Protein AF-A0A6L8EKT5-F1 (afdb_monomer_lite)

Sequence (145 aa):
MADVAFDTLKMAQGLKDSGMEDKQAEAVVILMHDAINERVATRTDLTTTESALRGDMEKMESALRGDMEKMEMSLRGDMEKMEFALRGDMKKMEMALRGDMEKMEISLRGDMEKMELRMTVKFFLIQASFSALLFAALRLFLLPA

Structure (mmCIF, N/CA/C/O backbone):
data_AF-A0A6L8EKT5-F1
#
_entry.id   AF-A0A6L8EKT5-F1
#
loop_
_atom_site.group_PDB
_atom_site.id
_atom_site.type_symbol
_atom_site.label_atom_id
_atom_site.label_alt_id
_atom_site.label_comp_id
_atom_site.label_asym_id
_atom_site.label_entity_id
_atom_site.label_seq_id
_atom_site.pdbx_PDB_ins_code
_atom_site.Cartn_x
_atom_site.Cartn_y
_atom_site.Cartn_z
_atom_site.occupancy
_atom_site.B_iso_or_equiv
_atom_site.auth_seq_id
_atom_site.auth_comp_id
_atom_site.auth_asym_id
_atom_site.auth_atom_id
_atom_site.pdbx_PDB_model_num
ATOM 1 N N . MET A 1 1 ? -22.946 -10.008 54.531 1.00 39.75 1 MET A N 1
ATOM 2 C CA . MET A 1 1 ? -23.003 -8.609 54.064 1.00 39.75 1 MET A CA 1
ATOM 3 C C . MET A 1 1 ? -24.383 -8.108 54.417 1.00 39.75 1 MET A C 1
ATOM 5 O O . MET A 1 1 ? -25.338 -8.775 54.050 1.00 39.75 1 MET A O 1
ATOM 9 N N . ALA A 1 2 ? -24.475 -7.073 55.249 1.00 39.66 2 ALA A N 1
ATOM 10 C CA . ALA A 1 2 ? -25.761 -6.582 55.716 1.00 39.66 2 ALA A CA 1
ATOM 11 C C . ALA A 1 2 ? -26.431 -5.843 54.558 1.00 39.66 2 ALA A C 1
ATOM 13 O O . ALA A 1 2 ? -26.010 -4.745 54.192 1.00 39.66 2 ALA A O 1
ATOM 14 N N . ASP A 1 3 ? -27.437 -6.489 53.975 1.00 55.38 3 ASP A N 1
ATOM 15 C CA . ASP A 1 3 ? -28.568 -5.785 53.389 1.00 55.38 3 ASP A CA 1
ATOM 16 C C . ASP A 1 3 ? -28.992 -4.692 54.379 1.00 55.38 3 ASP A C 1
ATOM 18 O O . ASP A 1 3 ? -28.852 -4.894 55.594 1.00 55.38 3 ASP A O 1
ATOM 22 N N . VAL A 1 4 ? -29.410 -3.517 53.912 1.00 57.09 4 VAL A N 1
ATOM 23 C CA . VAL A 1 4 ? -29.875 -2.474 54.834 1.00 57.09 4 VAL A CA 1
ATOM 24 C C . VAL A 1 4 ? -31.168 -3.005 55.438 1.00 57.09 4 VAL A C 1
ATOM 26 O O . VAL A 1 4 ? -32.243 -2.822 54.883 1.00 57.09 4 VAL A O 1
ATOM 29 N N . ALA A 1 5 ? -31.043 -3.745 56.540 1.00 62.59 5 ALA A N 1
ATOM 30 C CA . ALA A 1 5 ? -32.146 -4.357 57.245 1.00 62.59 5 ALA A CA 1
ATOM 31 C C . ALA A 1 5 ? -32.936 -3.210 57.861 1.00 62.59 5 ALA A C 1
ATOM 33 O O . ALA A 1 5 ? -32.621 -2.702 58.939 1.00 62.59 5 ALA A O 1
ATOM 34 N N . PHE A 1 6 ? -33.897 -2.730 57.084 1.00 73.00 6 PHE A N 1
ATOM 35 C CA . PHE A 1 6 ? -34.780 -1.659 57.468 1.00 73.00 6 PHE A CA 1
ATOM 36 C C . PHE A 1 6 ? -35.702 -2.219 58.545 1.00 73.00 6 PHE A C 1
ATOM 38 O O . PHE A 1 6 ? -36.606 -3.003 58.258 1.00 73.00 6 PHE A O 1
ATOM 45 N N . ASP A 1 7 ? -35.413 -1.885 59.801 1.00 86.00 7 ASP A N 1
ATOM 46 C CA . ASP A 1 7 ? -36.186 -2.346 60.950 1.00 86.00 7 ASP A CA 1
ATOM 47 C C . ASP A 1 7 ? -37.523 -1.597 60.991 1.00 86.00 7 ASP A C 1
ATOM 49 O O . ASP A 1 7 ? -37.694 -0.570 61.656 1.00 86.00 7 ASP A O 1
ATOM 53 N N . THR A 1 8 ? -38.467 -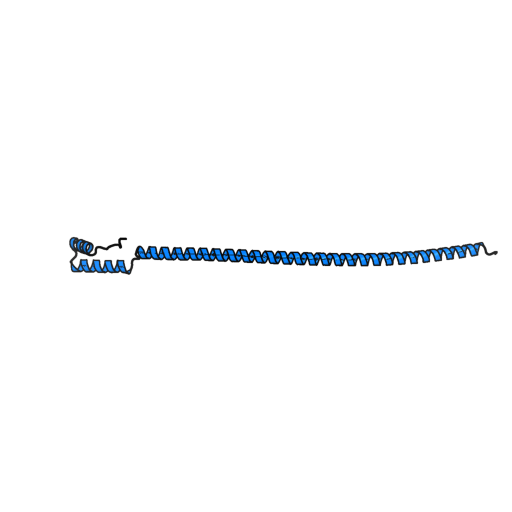2.110 60.204 1.00 87.50 8 THR A N 1
ATOM 54 C CA . THR A 1 8 ? -39.830 -1.593 60.073 1.00 87.50 8 THR A CA 1
ATOM 55 C C . THR A 1 8 ? -40.544 -1.553 61.421 1.00 87.50 8 THR A C 1
ATOM 57 O O . THR A 1 8 ? -41.332 -0.644 61.672 1.00 87.50 8 THR A O 1
ATOM 60 N N . LEU A 1 9 ? -40.225 -2.477 62.330 1.00 87.44 9 LEU A N 1
ATOM 61 C CA . LEU A 1 9 ? -40.853 -2.575 63.642 1.00 87.44 9 LEU A CA 1
ATOM 62 C C . LEU A 1 9 ? -40.366 -1.462 64.577 1.00 87.44 9 LEU A C 1
ATOM 64 O O . LEU A 1 9 ? -41.184 -0.766 65.182 1.00 87.44 9 LEU A O 1
ATOM 68 N N . LYS A 1 10 ? -39.053 -1.216 64.619 1.00 90.31 10 LYS A N 1
ATOM 69 C CA . LYS A 1 10 ? -38.467 -0.092 65.365 1.00 90.31 10 LYS A CA 1
ATOM 70 C C . LYS A 1 10 ? -38.905 1.265 64.807 1.00 90.31 10 LYS A C 1
ATOM 72 O O . LYS A 1 10 ? -39.110 2.208 65.570 1.00 90.31 10 LYS A O 1
ATOM 77 N N . MET A 1 11 ? -39.083 1.373 63.491 1.00 89.19 11 MET A N 1
ATOM 78 C CA . MET A 1 11 ? -39.571 2.600 62.857 1.00 89.19 11 MET A CA 1
ATOM 79 C C . MET A 1 11 ? -41.054 2.856 63.152 1.00 89.19 11 MET A C 1
ATOM 81 O O . MET A 1 11 ? -41.420 3.979 63.497 1.00 89.19 11 MET A O 1
ATOM 85 N N . ALA A 1 12 ? -41.895 1.820 63.092 1.00 92.50 12 ALA A N 1
ATOM 86 C CA . ALA A 1 12 ? -43.304 1.924 63.462 1.00 92.50 12 ALA A CA 1
ATOM 87 C C . ALA A 1 12 ? -43.462 2.318 64.938 1.00 92.50 12 ALA A C 1
ATOM 89 O O . ALA A 1 12 ? -44.277 3.180 65.253 1.00 92.50 12 ALA A O 1
ATOM 90 N N . GLN A 1 13 ? -42.645 1.750 65.833 1.00 92.50 13 GLN A N 1
ATOM 91 C CA . GLN A 1 13 ? -42.602 2.136 67.249 1.00 92.50 13 GLN A CA 1
ATOM 92 C C . GLN A 1 13 ? -42.200 3.603 67.438 1.00 92.50 13 GLN A C 1
ATOM 94 O O . GLN A 1 13 ? -42.896 4.329 68.137 1.00 92.50 13 GLN A O 1
ATOM 99 N N . GLY A 1 14 ?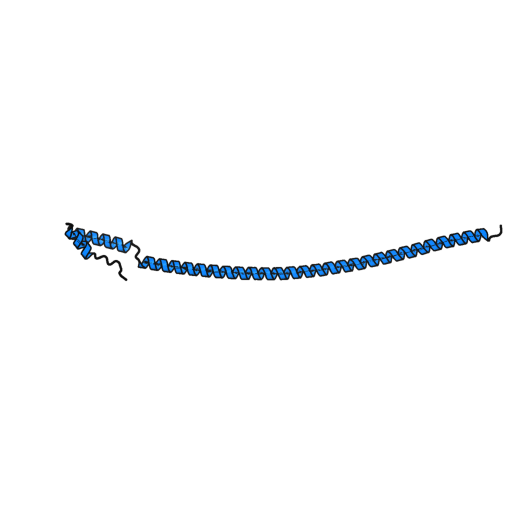 -41.162 4.083 66.746 1.00 93.44 14 GLY A N 1
ATOM 100 C CA . GLY A 1 14 ? -40.757 5.491 66.827 1.00 93.44 14 GLY A CA 1
ATOM 101 C C . GLY A 1 14 ? -41.839 6.478 66.363 1.00 93.44 14 GLY A C 1
ATOM 102 O O . GLY A 1 14 ? -41.986 7.555 66.942 1.00 93.44 14 GLY A O 1
ATOM 103 N N . LEU A 1 15 ? -42.633 6.114 65.348 1.00 93.44 15 LEU A N 1
ATOM 104 C CA . LEU A 1 15 ? -43.777 6.919 64.900 1.00 93.44 15 LEU A CA 1
ATOM 105 C C . LEU A 1 15 ? -44.906 6.938 65.942 1.00 93.44 15 LEU A C 1
ATOM 107 O O . LEU A 1 15 ? -45.470 8.001 66.209 1.00 93.44 15 LEU A O 1
ATOM 111 N N . LYS A 1 16 ? -45.194 5.791 66.568 1.00 94.06 16 LYS A N 1
ATOM 112 C CA . LYS A 1 16 ? -46.181 5.667 67.654 1.00 94.06 16 LYS A CA 1
ATOM 113 C C . LYS A 1 16 ? -45.773 6.501 68.875 1.00 94.06 16 LYS A C 1
ATOM 115 O O . LYS A 1 16 ? -46.576 7.283 69.379 1.00 94.06 16 LYS A O 1
ATOM 120 N N . ASP A 1 17 ? -44.502 6.436 69.270 1.00 94.19 17 ASP A N 1
ATOM 121 C CA . ASP A 1 17 ? -43.932 7.229 70.372 1.00 94.19 17 ASP A CA 1
ATOM 122 C C . ASP A 1 17 ? -43.955 8.743 70.090 1.00 94.19 17 ASP A C 1
ATOM 124 O O . ASP A 1 17 ? -43.977 9.559 71.011 1.00 94.19 17 ASP A O 1
ATOM 128 N N . SER A 1 18 ? -44.005 9.129 68.811 1.00 92.56 18 SER A N 1
ATOM 129 C CA . SER A 1 18 ? -44.142 10.521 68.360 1.00 92.56 18 SER A CA 1
ATOM 130 C C . SER A 1 18 ? -45.599 11.011 68.314 1.00 92.56 18 SER A C 1
ATOM 132 O O . SER A 1 18 ? -45.852 12.140 67.891 1.00 92.56 18 SER A O 1
ATOM 134 N N . GLY A 1 19 ? -46.560 10.187 68.747 1.00 91.75 19 GLY A N 1
ATOM 135 C CA . GLY A 1 19 ? -47.983 10.530 68.825 1.00 91.75 19 GLY A CA 1
ATOM 136 C C . GLY A 1 19 ? -48.810 10.167 67.587 1.00 91.75 19 GLY A C 1
ATOM 137 O O . GLY A 1 19 ? -49.950 10.616 67.473 1.00 91.75 19 GLY A O 1
ATOM 138 N N . MET A 1 20 ? -48.264 9.375 66.659 1.00 93.69 20 MET A N 1
ATOM 139 C CA . MET A 1 20 ? -48.987 8.888 65.480 1.00 93.69 20 MET A CA 1
ATOM 140 C C . MET A 1 20 ? -49.854 7.668 65.835 1.00 93.69 20 MET A C 1
ATOM 142 O O . MET A 1 20 ? -49.422 6.795 66.584 1.00 93.69 20 MET A O 1
ATOM 146 N N . GLU A 1 21 ? -51.077 7.582 65.301 1.00 93.44 21 GLU A N 1
ATOM 147 C CA . GLU A 1 21 ? -51.971 6.443 65.564 1.00 93.44 21 GLU A CA 1
ATOM 148 C C . GLU A 1 21 ? -51.395 5.137 64.984 1.00 93.44 21 GLU A C 1
ATOM 150 O O . GLU A 1 21 ? -50.845 5.136 63.880 1.00 93.44 21 GLU A O 1
ATOM 155 N N . ASP A 1 22 ? -51.579 4.014 65.689 1.00 90.56 22 ASP A N 1
ATOM 156 C CA . ASP A 1 22 ? -51.044 2.685 65.343 1.00 90.56 22 ASP A CA 1
ATOM 157 C C . ASP A 1 22 ? -51.182 2.326 63.855 1.00 90.56 22 ASP A C 1
ATOM 159 O O . ASP A 1 22 ? -50.199 1.985 63.195 1.00 90.56 22 ASP A O 1
ATOM 163 N N . LYS A 1 23 ? -52.393 2.470 63.303 1.00 91.56 23 LYS A N 1
ATOM 164 C CA . LYS A 1 23 ? -52.688 2.133 61.902 1.00 91.56 23 LYS A CA 1
ATOM 165 C C . LYS A 1 23 ? -52.007 3.067 60.905 1.00 91.56 23 LYS A C 1
ATOM 167 O O . LYS A 1 23 ? -51.650 2.643 59.809 1.00 91.56 23 LYS A O 1
ATOM 172 N N . GLN A 1 24 ? -51.851 4.341 61.261 1.00 91.44 24 GLN A N 1
ATOM 173 C CA . GLN A 1 24 ? -51.200 5.326 60.401 1.00 91.44 24 GLN A CA 1
ATOM 174 C C . GLN A 1 24 ? -49.684 5.112 60.385 1.00 91.44 24 GLN A C 1
ATOM 176 O O . GLN A 1 24 ? -49.080 5.151 59.314 1.00 91.44 24 GLN A O 1
ATOM 181 N N . ALA A 1 25 ? -49.082 4.835 61.545 1.00 92.88 25 ALA A N 1
ATOM 182 C CA . ALA A 1 25 ? -47.662 4.511 61.662 1.00 92.88 25 ALA A CA 1
ATOM 183 C C . ALA A 1 25 ? -47.294 3.270 60.829 1.00 92.88 25 ALA A C 1
ATOM 185 O O . ALA A 1 25 ? -46.314 3.288 60.086 1.00 92.88 25 ALA A O 1
ATOM 186 N N . GLU A 1 26 ? -48.115 2.219 60.893 1.00 91.00 26 GLU A N 1
ATOM 187 C CA . GLU A 1 26 ? -47.926 1.000 60.096 1.00 91.00 26 GLU A CA 1
ATOM 188 C C . GLU A 1 26 ? -48.065 1.266 58.592 1.00 91.00 26 GLU A C 1
ATOM 190 O O . GLU A 1 26 ? -47.206 0.850 57.814 1.00 91.00 26 GLU A O 1
ATOM 195 N N . ALA A 1 27 ? -49.086 2.024 58.176 1.00 92.62 27 ALA A N 1
ATOM 196 C CA . ALA A 1 27 ? -49.284 2.373 56.770 1.00 92.62 27 ALA A CA 1
ATOM 197 C C . ALA A 1 27 ? -48.105 3.173 56.186 1.00 92.62 27 ALA A C 1
ATOM 199 O O . ALA A 1 27 ? -47.679 2.910 55.062 1.00 92.62 27 ALA A O 1
ATOM 200 N N . VAL A 1 28 ? -47.544 4.122 56.943 1.00 91.12 28 VAL A N 1
ATOM 201 C CA . VAL A 1 28 ? -46.387 4.917 56.498 1.00 91.12 28 VAL A CA 1
ATOM 202 C C . VAL A 1 28 ? -45.136 4.058 56.351 1.00 91.12 28 VAL A C 1
ATOM 204 O O . VAL A 1 28 ? -44.430 4.183 55.352 1.00 91.12 28 VAL A O 1
ATOM 207 N N . VAL A 1 29 ? -44.866 3.173 57.312 1.00 91.25 29 VAL A N 1
ATOM 208 C CA . VAL A 1 29 ? -43.688 2.297 57.259 1.00 91.25 29 VAL A CA 1
ATOM 209 C C . VAL A 1 29 ? -43.775 1.317 56.096 1.00 91.25 29 VAL A C 1
ATOM 211 O O . VAL A 1 29 ? -42.769 1.117 55.424 1.00 91.25 29 VAL A O 1
ATOM 214 N N . ILE A 1 30 ? -44.956 0.753 55.819 1.00 89.00 30 ILE A N 1
ATOM 215 C CA . ILE A 1 30 ? -45.167 -0.130 54.662 1.00 89.00 30 ILE A CA 1
ATOM 216 C C . ILE A 1 30 ? -44.905 0.634 53.361 1.00 89.00 30 ILE A C 1
ATOM 218 O O . ILE A 1 30 ? -44.078 0.212 52.561 1.00 89.00 30 ILE A O 1
ATOM 222 N N . LEU A 1 31 ? -45.520 1.809 53.189 1.00 88.44 31 LEU A N 1
ATOM 223 C CA . LEU A 1 31 ? -45.323 2.623 51.986 1.00 88.44 31 LEU A CA 1
ATOM 224 C C . LEU A 1 31 ? -43.859 3.048 51.796 1.00 88.44 31 LEU A C 1
ATOM 226 O O . LEU A 1 31 ? -43.375 3.087 50.666 1.00 88.44 31 LEU A O 1
ATOM 230 N N . MET A 1 32 ? -43.141 3.364 52.879 1.00 86.50 32 MET A N 1
ATOM 231 C CA . MET A 1 32 ? -41.710 3.679 52.813 1.00 86.50 32 MET A CA 1
ATOM 232 C C . MET A 1 32 ? -40.856 2.448 52.510 1.00 86.50 32 MET A C 1
ATOM 234 O O . MET A 1 32 ? -39.914 2.556 51.730 1.00 86.50 32 MET A O 1
ATOM 238 N N . HIS A 1 33 ? -41.174 1.294 53.097 1.00 85.62 33 HIS A N 1
ATOM 239 C CA . HIS A 1 33 ? -40.472 0.039 52.840 1.00 85.62 33 HIS A CA 1
ATOM 240 C C . HIS A 1 33 ? -40.597 -0.373 51.370 1.00 85.62 33 HIS A C 1
ATOM 242 O O . HIS A 1 33 ? -39.583 -0.632 50.723 1.00 85.62 33 HIS A O 1
ATOM 248 N N . ASP A 1 34 ? -41.813 -0.336 50.825 1.00 84.62 34 ASP A N 1
ATOM 249 C CA . ASP A 1 34 ? -42.084 -0.659 49.424 1.00 84.62 34 ASP A CA 1
ATOM 250 C C . ASP A 1 34 ? -41.387 0.342 48.491 1.00 84.62 34 ASP A C 1
ATOM 252 O O . ASP A 1 34 ? -40.679 -0.045 47.562 1.00 84.62 34 ASP A O 1
ATOM 256 N N . ALA A 1 35 ? -41.490 1.646 48.782 1.00 84.06 35 ALA A N 1
ATOM 257 C CA . ALA A 1 35 ? -40.839 2.680 47.980 1.00 84.06 35 ALA A CA 1
ATOM 258 C C . ALA A 1 35 ? -39.306 2.561 47.967 1.00 84.06 35 ALA A C 1
ATOM 260 O O . ALA A 1 35 ? -38.686 2.871 46.949 1.00 84.06 35 ALA A O 1
ATOM 261 N N . ILE A 1 36 ? -38.689 2.135 49.073 1.00 81.62 36 ILE A N 1
ATOM 262 C CA . ILE A 1 36 ? -37.238 1.939 49.163 1.00 81.62 36 ILE A CA 1
ATOM 263 C C . ILE A 1 36 ? -36.827 0.666 48.418 1.00 81.62 36 ILE A C 1
ATOM 265 O O . ILE A 1 36 ? -35.929 0.726 47.582 1.00 81.62 36 ILE A O 1
ATOM 269 N N . ASN A 1 37 ? -37.499 -0.459 48.659 1.00 81.12 37 ASN A N 1
ATOM 270 C CA . ASN A 1 37 ? -37.101 -1.744 48.083 1.00 81.12 37 ASN A CA 1
ATOM 271 C C . ASN A 1 37 ? -37.378 -1.858 46.581 1.00 81.12 37 ASN A C 1
ATOM 273 O O . ASN A 1 37 ? -36.631 -2.534 45.880 1.00 81.12 37 ASN A O 1
ATOM 277 N N . GLU A 1 38 ? -38.423 -1.206 46.066 1.00 80.12 38 GLU A N 1
ATOM 278 C CA . GLU A 1 38 ? -38.765 -1.297 44.642 1.00 80.12 38 GLU A CA 1
ATOM 279 C C . GLU A 1 38 ? -38.038 -0.272 43.763 1.00 80.12 38 GLU A C 1
ATOM 281 O O . GLU A 1 38 ? -37.941 -0.465 42.550 1.00 80.12 38 GLU A O 1
ATOM 286 N N . ARG A 1 39 ? -37.561 0.847 44.327 1.00 75.88 39 ARG A N 1
ATOM 287 C CA . ARG A 1 39 ? -37.053 1.981 43.527 1.00 75.88 39 ARG A CA 1
ATOM 288 C C . ARG A 1 39 ? -35.598 2.347 43.777 1.00 75.88 39 ARG A C 1
ATOM 290 O O . ARG A 1 39 ? -35.045 3.121 42.994 1.00 75.88 39 ARG A O 1
ATOM 297 N N . VAL A 1 40 ? -34.977 1.846 44.843 1.00 84.00 40 VAL A N 1
ATOM 298 C CA . VAL A 1 40 ? -33.590 2.183 45.183 1.00 84.00 40 VAL A CA 1
ATOM 299 C C . VAL A 1 40 ? -32.670 1.051 44.745 1.00 84.00 40 VAL A C 1
ATOM 301 O O . VAL A 1 40 ? -32.812 -0.083 45.189 1.00 84.00 40 VAL A O 1
ATOM 304 N N . ALA A 1 41 ? -31.695 1.370 43.892 1.00 83.81 41 ALA A N 1
ATOM 305 C CA . ALA A 1 41 ? -30.642 0.427 43.534 1.00 83.81 41 ALA A CA 1
ATOM 306 C C . ALA A 1 41 ? -29.835 0.041 44.781 1.00 83.81 41 ALA A C 1
ATOM 308 O O . ALA A 1 41 ? -29.342 0.901 45.518 1.00 83.81 41 ALA A O 1
ATOM 309 N N . THR A 1 42 ? -29.684 -1.259 45.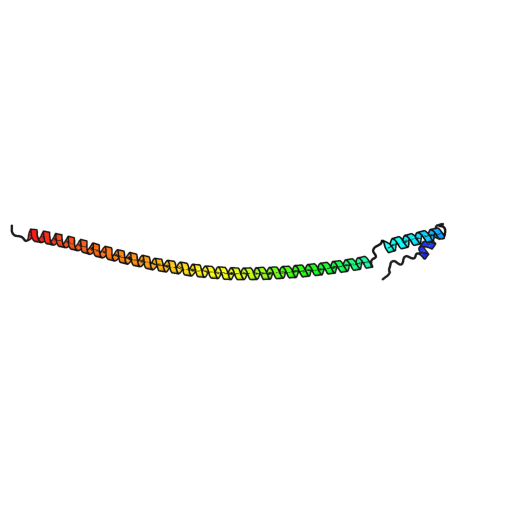007 1.00 84.94 42 THR A N 1
ATOM 310 C CA . THR A 1 42 ? -28.932 -1.788 46.140 1.00 84.94 42 THR A CA 1
ATOM 311 C C . THR A 1 42 ? -27.432 -1.729 45.871 1.00 84.94 42 THR A C 1
ATOM 313 O O . THR A 1 42 ? -26.957 -1.608 44.738 1.00 84.94 42 THR A O 1
ATOM 316 N N . ARG A 1 43 ? -26.635 -1.888 46.932 1.00 86.44 43 ARG A N 1
ATOM 317 C CA . ARG A 1 43 ? -25.182 -2.040 46.791 1.00 86.44 43 ARG A CA 1
ATOM 318 C C . ARG A 1 43 ? -24.821 -3.233 45.898 1.00 86.44 43 ARG A C 1
ATOM 320 O O . ARG A 1 43 ? -23.846 -3.150 45.160 1.00 86.44 43 ARG A O 1
ATOM 327 N N . THR A 1 44 ? -25.614 -4.303 45.940 1.00 87.81 44 THR A N 1
ATOM 328 C CA . THR A 1 44 ? -25.431 -5.491 45.098 1.00 87.81 44 THR A CA 1
ATOM 329 C C . THR A 1 44 ? -25.627 -5.160 43.619 1.00 87.81 44 THR A C 1
ATOM 331 O O . THR A 1 44 ? -24.791 -5.549 42.799 1.00 87.81 44 THR A O 1
ATOM 334 N N . ASP A 1 45 ? -26.657 -4.380 43.279 1.00 89.75 45 ASP A N 1
ATOM 335 C CA . ASP A 1 45 ? -26.926 -3.945 41.900 1.00 89.75 45 ASP A CA 1
ATOM 336 C C . ASP A 1 45 ? -25.772 -3.102 41.353 1.00 89.75 45 ASP A C 1
ATOM 338 O O . ASP A 1 45 ? -25.296 -3.322 40.235 1.00 89.75 45 ASP A O 1
ATOM 342 N N . LEU A 1 46 ? -25.252 -2.187 42.177 1.00 92.44 46 LEU A N 1
ATOM 343 C CA . LEU A 1 46 ? -24.089 -1.370 41.829 1.00 92.44 46 LEU A CA 1
ATOM 344 C C . LEU A 1 46 ? -22.834 -2.226 41.623 1.00 92.44 46 LEU A C 1
ATOM 346 O O . LEU A 1 46 ? -22.146 -2.070 40.622 1.00 92.44 46 LEU A O 1
ATOM 350 N N . THR A 1 47 ? -22.553 -3.185 42.510 1.00 94.38 47 THR A N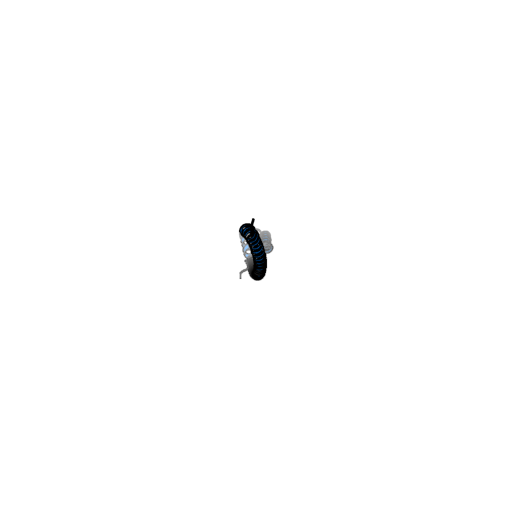 1
ATOM 351 C CA . THR A 1 47 ? -21.382 -4.069 42.340 1.00 94.38 47 THR A CA 1
ATOM 352 C C . THR A 1 47 ? -21.507 -4.990 41.126 1.00 94.38 47 THR A C 1
ATOM 354 O O . THR A 1 47 ? -20.509 -5.303 40.473 1.00 94.38 47 THR A O 1
ATOM 357 N N . THR A 1 48 ? -22.730 -5.409 40.794 1.00 95.56 48 THR A N 1
ATOM 358 C CA . THR A 1 48 ? -23.001 -6.256 39.627 1.00 95.56 48 THR A CA 1
ATOM 359 C C . THR A 1 48 ? -22.806 -5.466 38.337 1.00 95.56 48 THR A C 1
ATOM 361 O O . THR A 1 48 ? -22.136 -5.938 37.420 1.00 95.56 48 THR A O 1
ATOM 364 N N . THR A 1 49 ? -23.324 -4.237 38.283 1.00 96.75 49 THR A N 1
ATOM 365 C CA . THR A 1 49 ? -23.136 -3.340 37.135 1.00 96.75 49 THR A CA 1
ATOM 366 C C . THR A 1 49 ? -21.680 -2.902 36.977 1.00 96.75 49 THR A C 1
ATOM 368 O O . THR A 1 49 ? -21.167 -2.937 35.862 1.00 96.75 49 THR A O 1
ATOM 371 N N . GLU A 1 50 ? -20.969 -2.589 38.065 1.00 97.38 50 GLU A N 1
ATOM 372 C CA . GLU A 1 50 ? -19.527 -2.303 38.040 1.00 97.38 50 GLU A CA 1
ATOM 373 C C . GLU A 1 50 ? -18.730 -3.483 37.464 1.00 97.38 50 GLU A C 1
ATOM 375 O O . GLU A 1 50 ? -17.884 -3.301 36.586 1.00 97.38 50 GLU A O 1
ATOM 380 N N . SER A 1 51 ? -19.033 -4.704 37.912 1.00 97.31 51 SER A N 1
ATOM 381 C CA . SER A 1 51 ? -18.360 -5.915 37.430 1.00 97.31 51 SER A CA 1
ATOM 382 C C . SER A 1 51 ? -18.634 -6.170 35.946 1.00 97.31 51 SER A C 1
ATOM 384 O O . SER A 1 51 ? -17.714 -6.516 35.204 1.00 97.31 51 SER A O 1
ATOM 386 N N . ALA A 1 52 ? -19.875 -5.962 35.493 1.00 98.00 52 ALA A N 1
ATOM 387 C CA . ALA A 1 52 ? -20.237 -6.084 34.083 1.00 98.00 52 ALA A CA 1
ATOM 388 C C . ALA A 1 52 ? -19.486 -5.061 33.215 1.00 98.00 52 ALA A C 1
ATOM 390 O O . ALA A 1 52 ? -18.872 -5.436 32.218 1.00 98.00 52 ALA A O 1
ATOM 391 N N . LEU A 1 53 ? -19.454 -3.792 33.639 1.00 98.31 53 LEU A N 1
ATOM 392 C CA . LEU A 1 53 ? -18.734 -2.728 32.935 1.00 98.31 53 LEU A CA 1
ATOM 393 C C . LEU A 1 53 ? -17.229 -2.994 32.868 1.00 98.31 53 LEU A C 1
ATOM 395 O O . LEU A 1 53 ? -16.618 -2.777 31.822 1.00 98.31 53 LEU A O 1
ATOM 399 N N . ARG A 1 54 ? -16.621 -3.494 33.952 1.00 98.25 54 ARG A N 1
ATOM 400 C CA . ARG A 1 54 ? -15.210 -3.900 33.935 1.00 98.25 54 ARG A CA 1
ATOM 401 C C . ARG A 1 54 ? -14.971 -5.018 32.920 1.00 98.25 54 ARG A C 1
ATOM 403 O O . ARG A 1 54 ? -14.047 -4.906 32.121 1.00 98.25 54 ARG A O 1
ATOM 410 N N . GLY A 1 55 ? -15.826 -6.040 32.903 1.00 98.38 55 GLY A N 1
ATOM 411 C CA . GLY A 1 55 ? -15.723 -7.129 31.931 1.00 98.38 55 GLY A CA 1
ATOM 412 C C . GLY A 1 55 ? -15.864 -6.655 30.481 1.00 98.38 55 GLY A C 1
ATOM 413 O O . GLY A 1 55 ? -15.146 -7.126 29.600 1.00 98.38 55 GLY A O 1
ATOM 414 N N . ASP A 1 56 ? -16.750 -5.697 30.213 1.00 98.56 56 ASP A N 1
ATOM 415 C CA . ASP A 1 56 ? -16.911 -5.140 28.869 1.00 98.56 56 ASP A CA 1
ATOM 416 C C . ASP A 1 56 ? -15.722 -4.261 28.451 1.00 98.56 56 ASP A C 1
ATOM 418 O O . ASP A 1 56 ? -15.296 -4.326 27.294 1.00 98.56 56 ASP A O 1
ATOM 422 N N . MET A 1 57 ? -15.116 -3.517 29.383 1.00 98.44 57 MET A N 1
ATOM 423 C CA . MET A 1 57 ? -13.865 -2.792 29.127 1.00 98.44 57 MET A CA 1
ATOM 424 C C . MET A 1 57 ? -12.704 -3.741 28.804 1.00 98.44 57 MET A C 1
ATOM 426 O O . MET A 1 57 ? -11.982 -3.503 27.838 1.00 98.44 57 MET A O 1
ATOM 430 N N . GLU A 1 58 ? -12.550 -4.843 29.541 1.00 98.44 58 GLU A N 1
ATOM 431 C CA . GLU A 1 58 ? -11.504 -5.848 29.284 1.00 98.44 58 GLU A CA 1
ATOM 432 C C . GLU A 1 58 ? -11.664 -6.514 27.906 1.00 98.44 58 GLU A C 1
ATOM 434 O O . GLU A 1 58 ? -10.685 -6.713 27.175 1.00 98.44 58 GLU A O 1
ATOM 439 N N . LYS A 1 59 ? -12.907 -6.819 27.505 1.00 98.44 59 LYS A N 1
ATOM 440 C CA . LYS A 1 59 ? -13.205 -7.328 26.155 1.00 98.44 59 LYS A CA 1
ATOM 441 C C . LYS A 1 59 ? -12.851 -6.307 25.080 1.00 98.44 59 LYS A C 1
ATOM 443 O O . LYS A 1 59 ? -12.274 -6.684 24.061 1.00 98.44 59 LYS A O 1
ATOM 448 N N . MET A 1 60 ? -13.189 -5.035 25.295 1.00 98.56 60 MET A N 1
ATOM 449 C CA . MET A 1 60 ? -12.880 -3.961 24.352 1.00 98.56 60 MET A CA 1
ATOM 450 C C . MET A 1 60 ? -11.370 -3.768 24.199 1.00 98.56 60 MET A C 1
ATOM 452 O O . MET A 1 60 ? -10.886 -3.683 23.073 1.00 98.56 60 MET A O 1
ATOM 456 N N . GLU A 1 61 ? -10.617 -3.760 25.302 1.00 98.50 61 GLU A N 1
ATOM 457 C CA . GLU A 1 61 ? -9.153 -3.675 25.265 1.00 98.50 61 GLU A CA 1
ATOM 458 C C . GLU A 1 61 ? -8.551 -4.848 24.480 1.00 98.50 61 GLU A C 1
ATOM 460 O O . GLU A 1 61 ? -7.704 -4.652 23.606 1.00 98.50 61 GLU A O 1
ATOM 465 N N . SER A 1 62 ? -9.030 -6.066 24.744 1.00 98.38 62 SER A N 1
ATOM 466 C CA . SER A 1 62 ? -8.564 -7.272 24.054 1.00 98.38 62 SER A CA 1
ATOM 467 C C . SER A 1 62 ? -8.863 -7.231 22.553 1.00 98.38 62 SER A C 1
ATOM 469 O O . SER A 1 62 ? -8.005 -7.579 21.741 1.00 98.38 62 SER A O 1
ATOM 471 N N . ALA A 1 63 ? -10.057 -6.769 22.169 1.00 98.50 63 ALA A N 1
ATOM 472 C CA . ALA A 1 63 ? -10.441 -6.609 20.770 1.00 98.50 63 ALA A CA 1
ATOM 473 C C . ALA A 1 63 ? -9.564 -5.569 20.058 1.00 98.50 63 ALA A C 1
ATOM 475 O O . ALA A 1 63 ? -9.012 -5.859 18.998 1.00 98.50 63 ALA A O 1
ATOM 476 N N . LEU A 1 64 ? -9.363 -4.399 20.675 1.00 98.62 64 LEU A N 1
ATOM 477 C CA . LEU A 1 64 ? -8.504 -3.343 20.134 1.00 98.62 64 LEU A CA 1
ATOM 478 C C . LEU A 1 64 ? -7.057 -3.813 19.964 1.00 98.62 64 LEU A C 1
ATOM 480 O O . LEU A 1 64 ? -6.434 -3.518 18.946 1.00 98.62 64 LEU A O 1
ATOM 484 N N . ARG A 1 65 ? -6.525 -4.575 20.926 1.00 98.50 65 ARG A N 1
ATOM 485 C CA . ARG A 1 65 ? -5.188 -5.167 20.808 1.00 98.50 65 ARG A CA 1
ATOM 486 C C . ARG A 1 65 ? -5.102 -6.124 19.619 1.00 98.50 65 ARG A C 1
ATOM 488 O O . ARG A 1 65 ? -4.183 -6.001 18.815 1.00 98.50 65 ARG A O 1
ATOM 495 N N . GLY A 1 66 ? -6.085 -7.011 19.465 1.00 98.50 66 GLY A N 1
ATOM 496 C CA . GLY A 1 66 ? -6.139 -7.932 18.330 1.00 98.50 66 GLY A CA 1
ATOM 497 C C . GLY A 1 66 ? -6.254 -7.218 16.979 1.00 98.50 66 GLY A C 1
ATOM 498 O O . GLY A 1 66 ? -5.650 -7.647 15.996 1.00 98.50 66 GLY A O 1
ATOM 499 N N . ASP A 1 67 ? -6.993 -6.113 16.909 1.00 98.62 67 ASP A N 1
ATOM 500 C CA . ASP A 1 67 ? -7.106 -5.323 15.681 1.00 98.62 67 ASP A CA 1
ATOM 501 C C . ASP A 1 67 ? -5.811 -4.564 15.355 1.00 98.62 67 ASP A C 1
ATOM 503 O O . ASP A 1 67 ? -5.420 -4.509 14.186 1.00 98.62 67 ASP A O 1
ATOM 507 N N . MET A 1 68 ? -5.093 -4.058 16.365 1.00 98.50 68 MET A N 1
ATOM 508 C CA . MET A 1 68 ? -3.757 -3.478 16.176 1.00 98.50 68 MET A CA 1
ATOM 509 C C . MET A 1 68 ? -2.751 -4.511 15.651 1.00 98.50 68 MET A C 1
ATOM 511 O O . MET A 1 68 ? -2.045 -4.228 14.685 1.00 98.50 68 MET A O 1
ATOM 515 N N . GLU A 1 69 ? -2.728 -5.724 16.211 1.00 98.50 69 GLU A N 1
ATOM 516 C CA . GLU A 1 69 ? -1.846 -6.808 15.747 1.00 98.50 69 GLU A CA 1
ATOM 517 C C . GLU A 1 69 ? -2.138 -7.204 14.289 1.00 98.50 69 GLU A C 1
ATOM 519 O O . GLU A 1 69 ? -1.223 -7.373 13.479 1.00 98.50 69 GLU A O 1
ATOM 524 N N . LYS A 1 70 ? -3.420 -7.302 13.906 1.00 98.44 70 LYS A N 1
ATOM 525 C CA . LYS A 1 70 ? -3.809 -7.558 12.507 1.00 98.44 70 LYS A CA 1
ATOM 526 C C . LYS A 1 70 ? -3.345 -6.446 11.572 1.00 98.44 70 LYS A C 1
ATOM 528 O O . LYS A 1 70 ? -2.869 -6.738 10.473 1.00 98.44 70 LYS A O 1
ATOM 533 N N . MET A 1 71 ? -3.492 -5.189 11.988 1.00 98.56 71 MET A N 1
ATOM 534 C CA . MET A 1 71 ? -3.052 -4.040 11.200 1.00 98.56 71 MET A CA 1
ATOM 535 C C . MET A 1 71 ? -1.535 -4.058 11.000 1.00 98.56 71 MET A C 1
ATOM 537 O O . MET A 1 71 ? -1.073 -3.879 9.874 1.00 98.56 71 MET A O 1
ATOM 541 N N . GLU A 1 72 ? -0.767 -4.341 12.054 1.00 98.56 72 GLU A N 1
ATOM 542 C CA . GLU A 1 72 ? 0.690 -4.464 11.980 1.00 98.56 72 GLU A CA 1
ATOM 543 C C . GLU A 1 72 ? 1.115 -5.566 10.999 1.00 98.56 72 GLU A C 1
ATOM 545 O O . GLU A 1 72 ? 1.933 -5.322 10.108 1.00 98.56 72 GLU A O 1
ATOM 550 N N . MET A 1 73 ? 0.511 -6.756 11.092 1.00 98.25 73 MET A N 1
ATOM 551 C CA . MET A 1 73 ? 0.791 -7.855 10.161 1.00 98.25 73 MET A CA 1
ATOM 552 C C . MET A 1 73 ? 0.449 -7.495 8.711 1.00 98.25 73 MET A C 1
ATOM 554 O O . MET A 1 73 ? 1.224 -7.805 7.804 1.00 98.25 73 MET A O 1
ATOM 558 N N . SER A 1 74 ? -0.686 -6.826 8.482 1.00 98.44 74 SER A N 1
ATOM 559 C CA . SER A 1 74 ? -1.086 -6.384 7.141 1.00 98.44 74 SER A CA 1
ATOM 560 C C . SER A 1 74 ? -0.083 -5.390 6.562 1.00 98.44 74 SER A C 1
ATOM 562 O O . SER A 1 74 ? 0.383 -5.575 5.439 1.00 98.44 74 SER A O 1
ATOM 564 N N . LEU A 1 75 ? 0.296 -4.372 7.340 1.00 98.50 75 LEU A N 1
ATOM 565 C CA . LEU A 1 75 ? 1.269 -3.363 6.920 1.00 98.50 75 LEU A CA 1
ATOM 566 C C . LEU A 1 75 ? 2.629 -3.991 6.612 1.00 98.50 75 LEU A C 1
ATOM 568 O O . LEU A 1 75 ? 3.251 -3.651 5.607 1.00 98.50 75 LEU A O 1
ATOM 572 N N . ARG A 1 76 ? 3.075 -4.949 7.429 1.00 98.44 76 ARG A N 1
ATOM 573 C CA . ARG A 1 76 ? 4.310 -5.698 7.181 1.00 98.44 76 ARG A CA 1
ATOM 574 C C . ARG A 1 76 ? 4.253 -6.468 5.864 1.00 98.44 76 ARG A C 1
ATOM 576 O O . ARG A 1 76 ? 5.176 -6.359 5.061 1.00 98.44 76 ARG A O 1
ATOM 583 N N . GLY A 1 77 ? 3.154 -7.179 5.613 1.00 98.38 77 GLY A N 1
ATOM 584 C CA . GLY A 1 77 ? 2.951 -7.900 4.357 1.00 98.38 77 GLY A CA 1
ATOM 585 C C . GLY A 1 77 ? 2.923 -6.974 3.137 1.00 98.38 77 GLY A C 1
ATOM 586 O O . GLY A 1 77 ? 3.468 -7.314 2.088 1.00 98.38 77 GLY A O 1
ATOM 587 N N . ASP A 1 78 ? 2.331 -5.788 3.259 1.00 98.62 78 ASP A N 1
ATOM 588 C CA . ASP A 1 78 ? 2.293 -4.820 2.162 1.00 98.62 78 ASP A CA 1
ATOM 589 C C . ASP A 1 78 ? 3.662 -4.172 1.900 1.00 98.62 78 ASP A C 1
ATOM 591 O O . ASP A 1 78 ? 4.033 -3.989 0.737 1.00 98.62 78 ASP A O 1
ATOM 595 N N . MET A 1 79 ? 4.462 -3.919 2.943 1.00 98.50 79 MET A N 1
ATOM 596 C CA . MET A 1 79 ? 5.858 -3.489 2.784 1.00 98.50 79 MET A CA 1
ATOM 597 C C . MET A 1 79 ? 6.709 -4.550 2.074 1.00 98.50 79 MET A C 1
ATOM 599 O O . MET A 1 79 ? 7.450 -4.215 1.151 1.00 98.50 79 MET A O 1
ATOM 603 N N . GLU A 1 80 ? 6.571 -5.828 2.439 1.00 98.44 80 GLU A N 1
ATOM 604 C CA . GLU A 1 80 ? 7.300 -6.932 1.795 1.00 98.44 80 GLU A CA 1
ATOM 605 C C . GLU A 1 80 ? 6.940 -7.058 0.302 1.00 98.44 80 GLU A C 1
ATOM 607 O O . GLU A 1 80 ? 7.822 -7.201 -0.552 1.00 98.44 80 GLU A O 1
ATOM 612 N N . LYS A 1 81 ? 5.650 -6.934 -0.048 1.00 98.50 81 LYS A N 1
ATOM 613 C CA . LYS A 1 81 ? 5.203 -6.908 -1.455 1.00 98.50 81 LYS A CA 1
ATOM 614 C C . LYS A 1 81 ? 5.795 -5.724 -2.217 1.00 98.50 81 LYS A C 1
ATOM 616 O O . LYS A 1 81 ? 6.223 -5.891 -3.360 1.00 98.50 81 LYS A O 1
ATOM 621 N N . MET A 1 82 ? 5.817 -4.540 -1.602 1.00 98.56 82 MET A N 1
ATOM 622 C CA . MET A 1 82 ? 6.378 -3.336 -2.213 1.00 98.56 82 MET A CA 1
ATOM 623 C C . MET A 1 82 ? 7.881 -3.487 -2.466 1.00 98.56 82 MET A C 1
ATOM 625 O O . MET A 1 82 ? 8.346 -3.185 -3.563 1.00 98.56 82 MET A O 1
ATOM 629 N N . GLU A 1 83 ? 8.636 -4.011 -1.499 1.00 98.50 83 GLU A N 1
ATOM 630 C CA . GLU A 1 83 ? 10.070 -4.272 -1.655 1.00 98.50 83 GLU A CA 1
ATOM 631 C C . GLU A 1 83 ? 10.338 -5.251 -2.807 1.00 98.50 83 GLU A C 1
ATOM 633 O O . GLU A 1 83 ? 11.217 -5.017 -3.644 1.00 98.50 83 GLU A O 1
ATOM 638 N N . PHE A 1 84 ? 9.556 -6.331 -2.894 1.00 98.19 84 PHE A N 1
ATOM 639 C CA . PHE A 1 84 ? 9.672 -7.299 -3.981 1.00 98.19 84 PHE A CA 1
ATOM 640 C C . PHE A 1 84 ? 9.383 -6.668 -5.350 1.00 98.19 84 PHE A C 1
ATOM 642 O O . PHE A 1 84 ? 10.151 -6.872 -6.296 1.00 98.19 84 PHE A O 1
ATOM 649 N N . ALA A 1 85 ? 8.314 -5.873 -5.452 1.00 98.50 85 ALA A N 1
ATOM 650 C CA . ALA A 1 85 ? 7.954 -5.170 -6.680 1.00 98.50 85 ALA A CA 1
ATOM 651 C C . ALA A 1 85 ? 9.062 -4.199 -7.122 1.00 98.50 85 ALA A C 1
ATOM 653 O O . ALA A 1 85 ? 9.522 -4.275 -8.261 1.00 98.50 85 ALA A O 1
ATOM 654 N N . LEU A 1 86 ? 9.570 -3.371 -6.201 1.00 98.56 86 LEU A N 1
ATOM 655 C CA . LEU A 1 86 ? 10.650 -2.420 -6.476 1.00 98.56 86 LEU A CA 1
ATOM 656 C C . LEU A 1 86 ? 11.936 -3.119 -6.931 1.00 98.56 86 LEU A C 1
ATOM 658 O O . LEU A 1 86 ? 12.570 -2.682 -7.891 1.00 98.56 86 LEU A O 1
ATOM 662 N N . ARG A 1 87 ? 12.310 -4.244 -6.308 1.00 98.44 87 ARG A N 1
ATOM 663 C CA . ARG A 1 87 ? 13.444 -5.062 -6.776 1.00 98.44 87 ARG A CA 1
ATOM 664 C C . ARG A 1 87 ? 13.223 -5.599 -8.187 1.00 98.44 87 ARG A C 1
ATOM 666 O O . ARG A 1 87 ? 14.162 -5.627 -8.982 1.00 98.44 87 ARG A O 1
ATOM 673 N N . GLY A 1 88 ? 12.004 -6.040 -8.494 1.00 98.31 88 GLY A N 1
ATOM 674 C CA . GLY A 1 88 ? 11.630 -6.489 -9.832 1.00 98.31 88 GLY A CA 1
ATOM 675 C C . GLY A 1 88 ? 11.779 -5.380 -10.872 1.00 98.31 88 GLY A C 1
ATOM 676 O O . GLY A 1 88 ? 12.375 -5.600 -11.926 1.00 98.31 88 GLY A O 1
ATOM 677 N N . ASP A 1 89 ? 11.295 -4.182 -10.562 1.00 98.62 89 ASP A N 1
ATOM 678 C CA . ASP A 1 89 ? 11.353 -3.046 -11.479 1.00 98.62 89 ASP A CA 1
ATOM 679 C C . ASP A 1 89 ? 12.778 -2.512 -11.665 1.00 98.62 89 ASP A C 1
ATOM 681 O O . ASP A 1 89 ? 13.163 -2.213 -12.796 1.00 98.62 89 ASP A O 1
ATOM 685 N N . MET A 1 90 ? 13.612 -2.515 -10.618 1.00 98.56 90 MET A N 1
ATOM 686 C CA . MET A 1 90 ? 15.042 -2.207 -10.755 1.00 98.56 90 MET A CA 1
ATOM 687 C C . MET A 1 90 ? 15.749 -3.172 -11.716 1.00 98.56 90 MET A C 1
ATOM 689 O O . MET A 1 90 ? 16.475 -2.726 -12.601 1.00 98.56 90 MET A O 1
ATOM 693 N N . LYS A 1 91 ? 15.489 -4.484 -11.614 1.00 98.44 91 LYS A N 1
ATOM 694 C CA . LYS A 1 91 ? 16.067 -5.472 -12.544 1.00 98.44 91 LYS A CA 1
ATOM 695 C C . LYS A 1 91 ? 15.614 -5.252 -13.986 1.00 98.44 91 LYS A C 1
ATOM 697 O O . LYS A 1 91 ? 16.415 -5.379 -14.908 1.00 98.44 91 LYS A O 1
ATOM 702 N N . LYS A 1 92 ? 14.334 -4.926 -14.203 1.00 98.50 92 LYS A N 1
ATOM 703 C CA . LYS A 1 92 ? 13.828 -4.600 -15.548 1.00 98.50 92 LYS A CA 1
ATOM 704 C C . LYS A 1 92 ? 14.526 -3.368 -16.118 1.00 98.50 92 LYS A C 1
ATOM 706 O O . LYS A 1 92 ? 14.909 -3.384 -17.284 1.00 98.50 92 LYS A O 1
ATOM 711 N N . MET A 1 93 ? 14.707 -2.332 -15.300 1.00 98.56 93 MET A N 1
ATOM 712 C CA . MET A 1 93 ? 15.394 -1.106 -15.700 1.00 98.56 93 MET A CA 1
ATOM 713 C C . MET A 1 93 ? 16.860 -1.368 -16.057 1.00 98.56 93 MET A C 1
ATOM 715 O O . MET A 1 93 ? 17.321 -0.903 -17.093 1.00 98.56 93 MET A O 1
ATOM 719 N N . GLU A 1 94 ? 17.571 -2.162 -15.255 1.00 98.62 94 GLU A N 1
ATOM 720 C CA . GLU A 1 94 ? 18.954 -2.562 -15.535 1.00 98.62 94 GLU A CA 1
ATOM 721 C C . GLU A 1 94 ? 19.072 -3.305 -16.875 1.00 98.62 94 GLU A C 1
ATOM 723 O O . GLU A 1 94 ? 19.918 -2.967 -17.704 1.00 98.62 94 GLU A O 1
ATOM 728 N N . MET A 1 95 ? 18.185 -4.273 -17.132 1.00 98.44 95 MET A N 1
ATOM 729 C CA . MET A 1 95 ? 18.158 -5.001 -18.405 1.00 98.44 95 MET A CA 1
ATOM 730 C C . MET A 1 95 ? 17.851 -4.084 -19.594 1.00 98.44 95 MET A C 1
ATOM 732 O O . MET A 1 95 ? 18.480 -4.219 -20.643 1.00 98.44 95 MET A O 1
ATOM 736 N N . ALA A 1 96 ? 16.914 -3.145 -19.437 1.00 98.56 96 ALA A N 1
ATOM 737 C CA . ALA A 1 96 ? 16.581 -2.179 -20.479 1.00 98.56 96 ALA A CA 1
ATOM 738 C C . ALA A 1 96 ? 17.779 -1.275 -20.809 1.00 98.56 96 ALA A C 1
ATOM 740 O O . ALA A 1 96 ? 18.159 -1.166 -21.973 1.00 98.56 96 ALA A O 1
ATOM 741 N N . LEU A 1 97 ? 18.430 -0.710 -19.785 1.00 98.62 97 LEU A N 1
ATOM 742 C CA . LEU A 1 97 ? 19.618 0.131 -19.951 1.00 98.62 97 LEU A CA 1
ATOM 743 C C . LEU A 1 97 ? 20.767 -0.624 -20.620 1.00 98.62 97 LEU A C 1
ATOM 745 O O . LEU A 1 97 ? 21.425 -0.083 -21.506 1.00 98.62 97 LEU A O 1
ATOM 749 N N . ARG A 1 98 ? 20.992 -1.886 -20.241 1.00 98.56 98 ARG A N 1
ATOM 750 C CA . ARG A 1 98 ? 21.991 -2.733 -20.897 1.00 98.56 98 ARG A CA 1
ATOM 751 C C . ARG A 1 98 ? 21.672 -2.944 -22.376 1.00 98.56 98 ARG A C 1
ATOM 753 O O . ARG A 1 98 ? 22.556 -2.773 -23.210 1.00 98.56 98 ARG A O 1
ATOM 760 N N . GLY A 1 99 ? 20.419 -3.260 -22.701 1.00 98.50 99 GLY A N 1
ATOM 761 C CA . GLY A 1 99 ? 19.987 -3.420 -24.089 1.00 98.50 99 GLY A CA 1
ATOM 762 C C . GLY A 1 99 ? 20.147 -2.140 -24.912 1.00 98.50 99 GLY A C 1
ATOM 763 O O . GLY A 1 99 ? 20.533 -2.197 -26.079 1.00 98.50 99 GLY A O 1
ATOM 764 N N . ASP A 1 100 ? 19.898 -0.975 -24.318 1.00 98.62 100 ASP A N 1
ATOM 765 C CA . ASP A 1 100 ? 20.081 0.306 -25.000 1.00 98.62 100 ASP A CA 1
ATOM 766 C C . ASP A 1 100 ? 21.564 0.656 -25.201 1.00 98.62 100 ASP A C 1
ATOM 768 O O . ASP A 1 100 ? 21.927 1.155 -26.269 1.00 98.62 100 ASP A O 1
ATOM 772 N N . MET A 1 101 ? 22.442 0.318 -24.248 1.00 98.50 101 MET A N 1
ATOM 773 C CA . MET A 1 101 ? 23.895 0.434 -24.431 1.00 98.50 101 MET A CA 1
ATOM 774 C C . MET A 1 101 ? 24.411 -0.476 -25.552 1.00 98.50 101 MET A C 1
ATOM 776 O O . MET A 1 101 ? 25.178 -0.019 -26.397 1.00 98.50 101 MET A O 1
ATOM 780 N N . GLU A 1 102 ? 23.955 -1.731 -25.613 1.00 98.56 102 GLU A N 1
ATOM 781 C CA . GLU A 1 102 ? 24.337 -2.672 -26.677 1.00 98.56 102 GLU A CA 1
ATOM 782 C C . GLU A 1 102 ? 23.905 -2.159 -28.064 1.00 98.56 102 GLU A C 1
ATOM 784 O O . GLU A 1 102 ? 24.693 -2.164 -29.012 1.00 98.56 102 GLU A O 1
ATOM 789 N N . LYS A 1 103 ? 22.680 -1.627 -28.190 1.00 98.56 103 LYS A N 1
ATOM 790 C CA . LYS A 1 103 ? 22.218 -0.992 -29.439 1.00 98.56 103 LYS A CA 1
ATOM 791 C C . LYS A 1 103 ? 23.069 0.217 -29.820 1.00 98.56 103 LYS A C 1
ATOM 793 O O . LYS A 1 103 ? 23.375 0.397 -31.000 1.00 98.56 103 LYS A O 1
ATOM 798 N N . MET A 1 104 ? 23.431 1.050 -28.844 1.00 98.56 104 MET A N 1
ATOM 799 C CA . MET A 1 104 ? 24.269 2.225 -29.076 1.00 98.56 104 MET A CA 1
ATOM 800 C C . MET A 1 104 ? 25.659 1.823 -29.575 1.00 98.56 104 MET A C 1
ATOM 802 O O . MET A 1 104 ? 26.134 2.403 -30.550 1.00 98.56 104 MET A O 1
ATOM 806 N N . GLU A 1 105 ? 26.281 0.807 -28.973 1.00 98.56 105 GLU A N 1
ATOM 807 C CA . GLU A 1 105 ? 27.583 0.293 -29.412 1.00 98.56 105 GLU A CA 1
ATOM 808 C C . GLU A 1 105 ? 27.528 -0.207 -30.863 1.00 98.56 105 GLU A C 1
ATOM 810 O O . GLU A 1 105 ? 28.372 0.166 -31.682 1.00 98.56 105 GLU A O 1
ATOM 815 N N . ILE A 1 106 ? 26.504 -0.996 -31.208 1.00 98.50 106 ILE A N 1
ATOM 816 C CA . ILE A 1 106 ? 26.305 -1.504 -32.573 1.00 98.50 106 ILE A CA 1
ATOM 817 C C . ILE A 1 106 ? 26.133 -0.347 -33.564 1.00 98.50 106 ILE A C 1
ATOM 819 O O . ILE A 1 106 ? 26.752 -0.352 -34.630 1.00 98.50 106 ILE A O 1
ATOM 823 N N . SER A 1 107 ? 25.322 0.657 -33.215 1.00 98.44 107 SER A N 1
ATOM 824 C CA . SER A 1 107 ? 25.104 1.829 -34.068 1.00 98.44 107 SER A CA 1
ATOM 825 C C . SER A 1 107 ? 26.400 2.603 -34.302 1.00 98.44 107 SER A C 1
ATOM 827 O O . SER A 1 107 ? 26.727 2.918 -35.445 1.00 98.44 107 SER A O 1
ATOM 829 N N . LEU A 1 108 ? 27.159 2.876 -33.236 1.00 98.44 108 LEU A N 1
ATOM 830 C CA . LEU A 1 108 ? 28.423 3.608 -33.317 1.00 98.44 108 LEU A CA 1
ATOM 831 C C . LEU A 1 108 ? 29.460 2.858 -34.155 1.00 98.44 108 LEU A C 1
ATOM 833 O O . LEU A 1 108 ? 30.113 3.468 -35.000 1.00 98.44 108 LEU A O 1
ATOM 837 N N . ARG A 1 109 ? 29.574 1.536 -33.980 1.00 98.38 109 ARG A N 1
ATOM 838 C CA . ARG A 1 109 ? 30.460 0.706 -34.804 1.00 98.38 109 ARG A CA 1
ATOM 839 C C . ARG A 1 109 ? 30.074 0.779 -36.280 1.00 98.38 109 ARG A C 1
ATOM 841 O O . ARG A 1 109 ? 30.933 1.023 -37.123 1.00 98.38 109 ARG A O 1
ATOM 848 N N . GLY A 1 110 ? 28.784 0.644 -36.590 1.00 98.38 110 GLY A N 1
ATOM 849 C CA . GLY A 1 110 ? 28.295 0.751 -37.964 1.00 98.38 110 GLY A CA 1
ATOM 850 C C . GLY A 1 110 ? 28.552 2.128 -38.587 1.00 98.38 110 GLY A C 1
ATOM 851 O O . GLY A 1 110 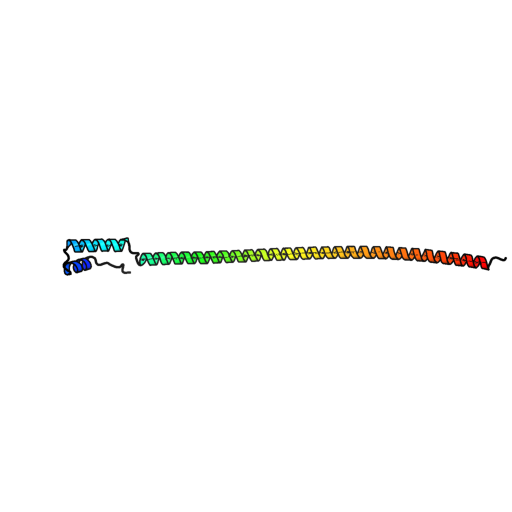? 28.853 2.228 -39.777 1.00 98.38 110 GLY A O 1
ATOM 852 N N . ASP A 1 111 ? 28.468 3.201 -37.804 1.00 98.50 111 ASP A N 1
ATOM 853 C CA . ASP A 1 111 ? 28.773 4.549 -38.286 1.00 98.50 111 ASP A CA 1
ATOM 854 C C . ASP A 1 111 ? 30.277 4.775 -38.495 1.00 98.50 111 ASP A C 1
ATOM 856 O O . ASP A 1 111 ? 30.658 5.423 -39.476 1.00 98.50 111 ASP A O 1
ATOM 860 N N . MET A 1 112 ? 31.133 4.184 -37.654 1.00 98.44 112 MET A N 1
ATOM 861 C CA . MET A 1 112 ? 32.585 4.171 -37.864 1.00 98.44 112 MET A CA 1
ATOM 862 C C . MET A 1 112 ? 32.964 3.438 -39.155 1.00 98.44 112 MET A C 1
ATOM 864 O O . MET A 1 112 ? 33.668 4.010 -39.984 1.00 98.44 112 MET A O 1
ATOM 868 N N . GLU A 1 113 ? 32.435 2.235 -39.389 1.00 98.31 113 GLU A N 1
ATOM 869 C CA . GLU A 1 113 ? 32.700 1.462 -40.615 1.00 98.31 113 GLU A CA 1
ATOM 870 C C . GLU A 1 113 ? 32.283 2.234 -41.879 1.00 98.31 113 GLU A C 1
ATOM 872 O O . GLU A 1 113 ? 33.023 2.313 -42.866 1.00 98.31 113 GLU A O 1
ATOM 877 N N . LYS A 1 114 ? 31.108 2.881 -41.851 1.00 98.25 114 LYS A N 1
ATOM 878 C CA . LYS A 1 114 ? 30.656 3.747 -42.955 1.00 98.25 114 LYS A CA 1
ATOM 879 C C . LYS A 1 114 ? 31.589 4.937 -43.168 1.00 98.25 114 LYS A C 1
ATOM 881 O O . LYS A 1 114 ? 31.794 5.352 -44.313 1.00 98.25 114 LYS A O 1
ATOM 886 N N . MET A 1 115 ? 32.099 5.533 -42.092 1.00 98.19 115 MET A N 1
ATOM 887 C CA . MET A 1 115 ? 33.022 6.662 -42.168 1.00 98.19 115 MET A CA 1
ATOM 888 C C . MET A 1 115 ? 34.360 6.241 -42.778 1.00 98.19 115 MET A C 1
ATOM 890 O O . MET A 1 115 ? 34.827 6.912 -43.701 1.00 98.19 115 MET A O 1
ATOM 894 N N . GLU A 1 116 ? 34.924 5.120 -42.327 1.00 98.06 116 GLU A N 1
ATOM 895 C CA . GLU A 1 116 ? 36.157 4.546 -42.868 1.00 98.06 116 GLU A CA 1
ATOM 896 C C . GLU A 1 116 ? 36.024 4.286 -44.369 1.00 98.06 116 GLU A C 1
ATOM 898 O O . GLU A 1 116 ? 36.811 4.816 -45.154 1.00 98.06 116 GLU A O 1
ATOM 903 N N . LEU A 1 117 ? 34.958 3.599 -44.798 1.00 98.12 117 LEU A N 1
ATOM 904 C CA . LEU A 1 117 ? 34.710 3.336 -46.217 1.00 98.12 117 LEU A CA 1
ATOM 905 C C . LEU A 1 117 ? 34.632 4.634 -47.036 1.00 98.12 117 LEU A C 1
ATOM 907 O O . LEU A 1 117 ? 35.238 4.744 -48.105 1.00 98.12 117 LEU A O 1
ATOM 911 N N . ARG A 1 118 ? 33.908 5.645 -46.535 1.00 98.19 118 ARG A N 1
ATOM 912 C CA . ARG A 1 118 ? 33.803 6.956 -47.198 1.00 98.19 118 ARG A CA 1
ATOM 913 C C . ARG A 1 118 ? 35.161 7.644 -47.318 1.00 98.19 118 ARG A C 1
ATOM 915 O O . ARG A 1 118 ? 35.416 8.271 -48.348 1.00 98.19 118 ARG A O 1
ATOM 922 N N . MET A 1 119 ? 36.015 7.562 -46.298 1.00 97.62 119 MET A N 1
ATOM 923 C CA . MET A 1 119 ? 37.362 8.133 -46.347 1.00 97.62 119 MET A CA 1
ATOM 924 C C . MET A 1 119 ? 38.255 7.385 -47.331 1.00 97.62 119 MET A C 1
ATOM 926 O O . MET A 1 119 ? 38.893 8.034 -48.158 1.00 97.62 119 MET A O 1
ATOM 930 N N . THR A 1 120 ? 38.239 6.052 -47.315 1.00 97.69 120 THR A N 1
ATOM 931 C CA . THR A 1 120 ? 38.996 5.221 -48.257 1.00 97.69 120 THR A CA 1
ATOM 932 C C . THR A 1 120 ? 38.617 5.540 -49.701 1.00 97.69 120 THR A C 1
ATOM 934 O O . THR A 1 120 ? 39.492 5.807 -50.522 1.00 97.69 120 THR A O 1
ATOM 937 N N . VAL A 1 121 ? 37.319 5.615 -50.014 1.00 97.94 121 VAL A N 1
ATOM 938 C CA . VAL A 1 121 ? 36.846 5.981 -51.360 1.00 97.94 121 VAL A CA 1
ATOM 939 C C . VAL A 1 121 ? 37.324 7.379 -51.757 1.00 97.94 121 VAL A C 1
ATOM 941 O O . VAL A 1 121 ? 37.870 7.556 -52.845 1.00 97.94 121 VAL A O 1
ATOM 944 N N . LYS A 1 122 ? 37.163 8.380 -50.881 1.00 97.38 122 LYS A N 1
ATOM 945 C CA . LYS A 1 122 ? 37.631 9.749 -51.158 1.00 97.38 122 LYS A CA 1
ATOM 946 C C . LYS A 1 122 ? 39.141 9.803 -51.387 1.00 97.38 122 LYS A C 1
ATOM 948 O O . LYS A 1 122 ? 39.578 10.492 -52.304 1.00 97.38 122 LYS A O 1
ATOM 953 N N . PHE A 1 123 ? 39.920 9.070 -50.597 1.00 97.62 123 PHE A N 1
ATOM 954 C CA . PHE A 1 123 ? 41.369 8.991 -50.748 1.00 97.62 123 PHE A CA 1
ATOM 955 C C . PHE A 1 123 ? 41.762 8.435 -52.123 1.00 97.62 123 PHE A C 1
ATOM 957 O O . PHE A 1 123 ? 42.545 9.068 -52.829 1.00 97.62 123 PHE A O 1
ATOM 964 N N . PHE A 1 124 ? 41.154 7.326 -52.560 1.00 96.94 124 PHE A N 1
ATOM 965 C CA . PHE A 1 124 ? 41.406 6.766 -53.893 1.00 96.94 124 PHE A CA 1
ATOM 966 C C . PHE A 1 124 ? 41.010 7.717 -55.027 1.00 96.94 124 PHE A C 1
ATOM 968 O O . PHE A 1 124 ? 41.752 7.841 -56.001 1.00 96.94 124 PHE A O 1
ATOM 975 N N . LEU A 1 125 ? 39.882 8.425 -54.906 1.00 97.69 125 LEU A N 1
ATOM 976 C CA . LEU A 1 125 ? 39.467 9.423 -55.900 1.00 97.69 125 LEU A CA 1
ATOM 977 C C . LEU A 1 125 ? 40.467 10.588 -55.996 1.00 97.69 125 LEU A C 1
ATOM 979 O O . LEU A 1 125 ? 40.817 11.025 -57.096 1.00 97.69 125 LEU A O 1
ATOM 983 N N . ILE A 1 126 ? 40.976 11.067 -54.858 1.00 97.25 126 ILE A N 1
ATOM 984 C CA . ILE A 1 126 ? 42.004 12.116 -54.819 1.00 97.25 126 ILE A CA 1
ATOM 985 C C . ILE A 1 126 ? 43.311 11.600 -55.432 1.00 97.25 126 ILE A C 1
ATOM 987 O O . ILE A 1 126 ? 43.898 12.269 -56.278 1.00 97.25 126 ILE A O 1
ATOM 991 N N . GLN A 1 127 ? 43.744 10.390 -55.082 1.00 96.62 127 GLN A N 1
ATOM 992 C CA . GLN A 1 127 ? 44.964 9.804 -55.634 1.00 96.62 127 GLN A CA 1
ATOM 993 C C . GLN A 1 127 ? 44.865 9.607 -57.153 1.00 96.62 127 GLN A C 1
ATOM 995 O O . GLN A 1 127 ? 45.786 9.975 -57.877 1.00 96.62 127 GLN A O 1
ATOM 1000 N N . ALA A 1 128 ? 43.736 9.096 -57.652 1.00 96.88 128 ALA A N 1
ATOM 1001 C CA . ALA A 1 128 ? 43.504 8.913 -59.082 1.00 96.88 128 ALA A CA 1
ATOM 1002 C C . ALA A 1 128 ? 43.538 10.245 -59.849 1.00 96.88 128 ALA A C 1
ATOM 1004 O O . ALA A 1 128 ? 44.161 10.331 -60.908 1.00 96.88 128 ALA A O 1
ATOM 1005 N N . SER A 1 129 ? 42.915 11.296 -59.305 1.00 96.00 129 SER A N 1
ATOM 1006 C CA . SER A 1 129 ? 42.945 12.629 -59.925 1.00 96.00 129 SER A CA 1
ATOM 1007 C C . SER A 1 129 ? 44.350 13.241 -59.920 1.00 96.00 129 SER A C 1
ATOM 1009 O O . SER A 1 129 ? 44.781 13.772 -60.944 1.00 96.00 129 SER A O 1
ATOM 1011 N N . PHE A 1 130 ? 45.112 13.089 -58.833 1.00 96.31 130 PHE A N 1
ATOM 1012 C CA . PHE A 1 130 ? 46.515 13.506 -58.779 1.00 96.31 130 PHE A CA 1
ATOM 1013 C C . PHE A 1 130 ? 47.386 12.756 -59.800 1.00 96.31 130 PHE A C 1
ATOM 1015 O O . PHE A 1 130 ? 48.137 13.382 -60.548 1.00 96.31 130 PHE A O 1
ATOM 1022 N N . SER A 1 131 ? 47.255 11.427 -59.895 1.00 95.81 131 SER A N 1
ATOM 1023 C CA . SER A 1 131 ? 47.977 10.619 -60.887 1.00 95.81 131 SER A CA 1
ATOM 1024 C C . SER A 1 131 ? 47.628 11.007 -62.326 1.00 95.81 131 SER A C 1
ATOM 1026 O O . SER A 1 131 ? 48.523 11.081 -63.167 1.00 95.81 131 SER A O 1
ATOM 1028 N N . ALA A 1 132 ? 46.357 11.301 -62.616 1.00 96.06 132 ALA A N 1
ATOM 1029 C CA . ALA A 1 132 ? 45.925 11.752 -63.937 1.00 96.06 132 ALA A CA 1
ATOM 1030 C C . ALA A 1 132 ? 46.545 13.108 -64.319 1.00 96.06 132 ALA A C 1
ATOM 1032 O O . ALA A 1 132 ? 47.028 13.268 -65.442 1.00 96.06 132 ALA A O 1
ATOM 1033 N N . LEU A 1 133 ? 46.589 14.062 -63.382 1.00 95.88 133 LEU A N 1
ATOM 1034 C CA . LEU A 1 133 ? 47.241 15.361 -63.586 1.00 95.88 133 LEU A CA 1
ATOM 1035 C C . LEU A 1 133 ? 48.747 15.213 -63.818 1.00 95.88 133 LEU A C 1
ATOM 1037 O O . LEU A 1 133 ? 49.288 15.815 -64.744 1.00 95.88 133 LEU A O 1
ATOM 1041 N N . LEU A 1 134 ? 49.418 14.386 -63.015 1.00 95.19 134 LEU A N 1
ATOM 1042 C CA . LEU A 1 134 ? 50.852 14.139 -63.147 1.00 95.19 134 LEU A CA 1
ATOM 1043 C C . LEU A 1 134 ? 51.188 13.483 -64.494 1.00 95.19 134 LEU A C 1
ATOM 1045 O O . LEU A 1 134 ? 52.135 13.896 -65.161 1.00 95.19 134 LEU A O 1
ATOM 1049 N N . PHE A 1 135 ? 50.378 12.519 -64.942 1.00 94.94 135 PHE A N 1
ATOM 1050 C CA . PHE A 1 135 ? 50.527 11.904 -66.262 1.00 94.94 135 PHE A CA 1
ATOM 1051 C C . PHE A 1 135 ? 50.328 12.916 -67.401 1.00 94.94 135 PHE A C 1
ATOM 1053 O O . PHE A 1 135 ? 51.124 12.950 -68.340 1.00 94.94 135 PHE A O 1
ATOM 1060 N N . ALA A 1 136 ? 49.301 13.770 -67.318 1.00 93.56 136 ALA A N 1
ATOM 1061 C CA . ALA A 1 136 ? 49.064 14.822 -68.306 1.00 93.56 136 ALA A CA 1
ATOM 1062 C C . ALA A 1 136 ? 50.231 15.825 -68.374 1.00 93.56 136 ALA A C 1
ATOM 1064 O O . ALA A 1 136 ? 50.668 16.180 -69.469 1.00 93.56 136 ALA A O 1
ATOM 1065 N N . ALA A 1 137 ? 50.780 16.226 -67.222 1.00 92.56 137 ALA A N 1
ATOM 1066 C CA . ALA A 1 137 ? 51.934 17.120 -67.139 1.00 92.56 137 ALA A CA 1
ATOM 1067 C C . ALA A 1 137 ? 53.208 16.490 -67.732 1.00 92.56 137 ALA A C 1
ATOM 1069 O O . ALA A 1 137 ? 53.896 17.128 -68.528 1.00 92.56 137 ALA A O 1
ATOM 1070 N N . LEU A 1 138 ? 53.495 15.222 -67.408 1.00 93.19 138 LEU A N 1
ATOM 1071 C CA . LEU A 1 138 ? 54.627 14.492 -67.991 1.00 93.19 138 LEU A CA 1
ATOM 1072 C C . LEU A 1 138 ? 54.499 14.364 -69.511 1.00 93.19 138 LEU A C 1
ATOM 1074 O O . LEU A 1 138 ? 55.479 14.557 -70.227 1.00 93.19 138 LEU A O 1
ATOM 1078 N N . ARG A 1 139 ? 53.293 14.079 -70.019 1.00 92.19 139 ARG A N 1
ATOM 1079 C CA . ARG A 1 139 ? 53.040 13.985 -71.462 1.00 92.19 139 ARG A 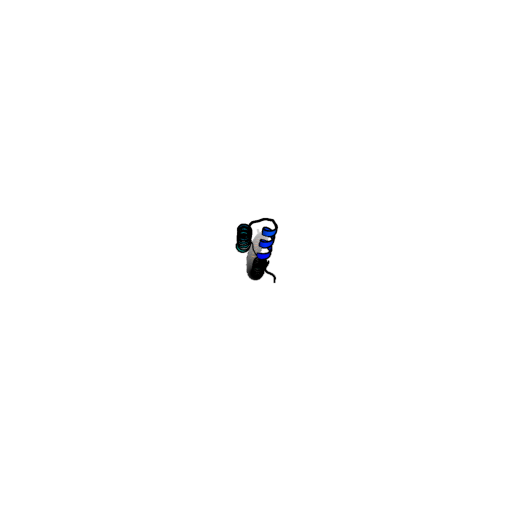CA 1
ATOM 1080 C C . ARG A 1 139 ? 53.273 15.316 -72.179 1.00 92.19 139 ARG A C 1
ATOM 1082 O O . ARG A 1 139 ? 53.825 15.303 -73.272 1.00 92.19 139 ARG A O 1
ATOM 1089 N N . LEU A 1 140 ? 52.875 16.438 -71.575 1.00 90.44 140 LEU A N 1
ATOM 1090 C CA . LEU A 1 140 ? 53.121 17.776 -72.124 1.00 90.44 140 LEU A CA 1
ATOM 1091 C C . LEU A 1 140 ? 54.624 18.097 -72.200 1.00 90.44 140 LEU A C 1
ATOM 1093 O O . LEU A 1 140 ? 55.060 18.734 -73.149 1.00 90.44 140 LEU A O 1
ATOM 1097 N N . PHE A 1 141 ? 55.407 17.649 -71.215 1.00 90.88 141 PHE A N 1
ATOM 1098 C CA . PHE A 1 141 ? 56.845 17.922 -71.134 1.00 90.88 141 PHE A CA 1
ATOM 1099 C C . PHE A 1 141 ? 57.705 17.002 -72.021 1.00 90.88 141 PHE A C 1
ATOM 1101 O O . PHE A 1 141 ? 58.765 17.414 -72.481 1.00 90.88 141 PHE A O 1
ATOM 1108 N N . LEU A 1 142 ? 57.274 15.755 -72.248 1.00 85.69 142 LEU A N 1
ATOM 1109 C CA . LEU A 1 142 ? 58.055 14.733 -72.962 1.00 85.69 142 LEU A CA 1
ATOM 1110 C C . LEU A 1 142 ? 57.687 14.560 -74.445 1.00 85.69 142 LEU A C 1
ATOM 1112 O O . LEU A 1 142 ? 58.399 13.842 -75.149 1.00 85.69 142 LEU A O 1
ATOM 1116 N N . LEU A 1 143 ? 56.604 15.170 -74.943 1.00 77.38 143 LEU A N 1
ATOM 1117 C CA . LEU A 1 143 ? 56.332 15.178 -76.384 1.00 77.38 143 LEU A CA 1
ATOM 1118 C C . LEU A 1 143 ? 57.254 16.196 -77.082 1.00 77.38 143 LEU A C 1
ATOM 1120 O O . LEU A 1 143 ? 57.257 17.361 -76.684 1.00 77.38 143 LEU A O 1
ATOM 1124 N N . PRO A 1 144 ? 58.009 15.805 -78.125 1.00 69.56 144 PRO A N 1
ATOM 1125 C CA . PRO A 1 144 ? 58.707 16.774 -78.961 1.00 69.56 144 PRO A CA 1
ATOM 1126 C C . PRO A 1 144 ? 57.682 17.658 -79.692 1.00 69.56 144 PRO A C 1
ATOM 1128 O O . PRO A 1 144 ? 56.643 17.158 -80.129 1.00 69.56 144 PRO A O 1
ATOM 1131 N N . ALA A 1 145 ? 57.974 18.961 -79.761 1.00 65.88 145 ALA A N 1
ATOM 1132 C CA . ALA A 1 145 ? 57.170 19.969 -80.457 1.00 65.88 145 ALA A CA 1
ATOM 1133 C C . ALA A 1 145 ? 57.135 19.752 -81.977 1.00 65.88 145 ALA A C 1
ATOM 1135 O O . ALA A 1 145 ? 58.157 19.276 -82.527 1.00 65.88 145 ALA A O 1
#

Secondary structure (DSSP, 8-state):
-------HHHHHHHHHHTT--HHHHHHHHHHHHHHHHHHSPPHHHHHHHHHHHHHHHHHHHHHHHHHHHHHHHHHHHHHHHHHHHHHHHHHHHHHHHHHHHHHHHHHHHHHHHHHHHHHHHHHHHHHHHHHHHHHHHHHHHHS--

Radius of gyration: 57.05 Å; chains: 1; bounding box: 111×29×151 Å

pLDDT: mean 92.76, std 10.2, range [39.66, 98.62]

Foldseek 3Di:
DDDVPPPLVVQLVVCVVVVDDSVVSNVVSVVVVCCCVVPPQTPVNVVVVVVVVVVVVVVVVVVVVVVVVVVVVVVVVVVVVVVVVVVVVVVVVVVVVVVVVVVVVVVVVVVVVVVVVVVVVVVVVVVVVVVVVVVVVVCVVPDDD